Protein AF-A0A0M0BSK9-F1 (afdb_monomer)

Structure (mmCIF, N/CA/C/O backbone):
data_AF-A0A0M0BSK9-F1
#
_entry.id   AF-A0A0M0BSK9-F1
#
loop_
_atom_site.group_PDB
_atom_site.id
_atom_site.type_symbol
_atom_site.label_atom_id
_atom_site.label_alt_id
_atom_site.label_comp_id
_atom_site.label_asym_id
_atom_site.label_entity_id
_atom_site.label_seq_id
_atom_site.pdbx_PDB_ins_code
_atom_site.Cartn_x
_atom_site.Cartn_y
_atom_site.Cartn_z
_atom_site.occupancy
_atom_site.B_iso_or_equiv
_atom_site.auth_seq_id
_atom_site.auth_comp_id
_atom_site.auth_asym_id
_atom_site.auth_atom_id
_atom_site.pdbx_PDB_model_num
ATOM 1 N N . MET A 1 1 ? 16.866 -0.253 -31.787 1.00 49.47 1 MET A N 1
ATOM 2 C CA . MET A 1 1 ? 15.954 0.623 -31.016 1.00 49.47 1 MET A CA 1
ATOM 3 C C . MET A 1 1 ? 14.950 -0.108 -30.097 1.00 49.47 1 MET A C 1
ATOM 5 O O . MET A 1 1 ? 14.431 0.532 -29.201 1.00 49.47 1 MET A O 1
ATOM 9 N N . ALA A 1 2 ? 14.700 -1.429 -30.202 1.00 54.00 2 ALA A N 1
ATOM 10 C CA . ALA A 1 2 ? 13.706 -2.127 -29.349 1.00 54.00 2 ALA A CA 1
ATOM 11 C C . ALA A 1 2 ? 14.209 -2.625 -27.966 1.00 54.00 2 ALA A C 1
ATOM 13 O O . ALA A 1 2 ? 13.411 -2.914 -27.075 1.00 54.00 2 ALA A O 1
ATOM 14 N N . LYS A 1 3 ? 15.532 -2.733 -27.756 1.00 53.28 3 LYS A N 1
ATOM 15 C CA . LYS A 1 3 ? 16.122 -3.216 -26.487 1.00 53.28 3 LYS A CA 1
ATOM 16 C C . LYS A 1 3 ? 15.919 -2.255 -25.302 1.00 53.28 3 LYS A C 1
ATOM 18 O O . LYS A 1 3 ? 15.946 -2.714 -24.166 1.00 53.28 3 LYS A O 1
ATOM 23 N N . SER A 1 4 ? 15.706 -0.961 -25.560 1.00 63.53 4 SER A N 1
ATOM 24 C CA . SER A 1 4 ? 15.554 0.070 -24.519 1.00 63.53 4 SER A CA 1
ATOM 25 C C . SER A 1 4 ? 14.226 -0.063 -23.762 1.00 63.53 4 SER A C 1
ATOM 27 O O . SER A 1 4 ? 14.218 -0.133 -22.536 1.00 63.53 4 SER A O 1
ATOM 29 N N . MET A 1 5 ? 13.118 -0.246 -24.490 1.00 63.03 5 MET A N 1
ATOM 30 C CA . MET A 1 5 ? 11.771 -0.338 -23.914 1.00 63.03 5 MET A CA 1
ATOM 31 C C . MET A 1 5 ? 11.638 -1.522 -22.946 1.00 63.03 5 MET A C 1
ATOM 33 O O . MET A 1 5 ? 11.232 -1.365 -21.802 1.00 63.03 5 MET A O 1
ATOM 37 N N . ARG A 1 6 ? 12.067 -2.723 -23.362 1.00 68.25 6 ARG A N 1
ATOM 38 C CA . ARG A 1 6 ? 11.990 -3.935 -22.521 1.00 68.25 6 ARG A CA 1
ATOM 39 C C . ARG A 1 6 ? 12.8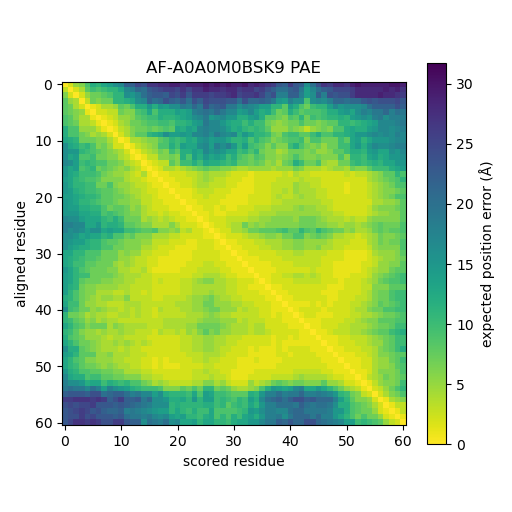36 -3.842 -21.248 1.00 68.25 6 ARG A C 1
ATOM 41 O O . ARG A 1 6 ? 12.560 -4.555 -20.287 1.00 68.25 6 ARG A O 1
ATOM 48 N N . ARG A 1 7 ? 13.881 -3.008 -21.245 1.00 68.00 7 ARG A N 1
ATOM 49 C CA . ARG A 1 7 ? 14.778 -2.837 -20.096 1.00 68.00 7 ARG A CA 1
ATOM 50 C C . ARG A 1 7 ? 14.092 -2.085 -18.956 1.00 68.00 7 ARG A C 1
ATOM 52 O O . ARG A 1 7 ? 14.318 -2.441 -17.807 1.00 68.00 7 ARG A O 1
ATOM 59 N N . GLN A 1 8 ? 13.207 -1.136 -19.264 1.00 65.19 8 GLN A N 1
ATOM 60 C CA . GLN A 1 8 ? 12.461 -0.368 -18.259 1.00 65.19 8 GLN A CA 1
ATOM 61 C C . GLN A 1 8 ? 11.545 -1.259 -17.405 1.00 65.19 8 GLN A C 1
ATOM 63 O O . GLN A 1 8 ? 11.476 -1.083 -16.199 1.00 65.19 8 GLN A O 1
ATOM 68 N N . TYR A 1 9 ? 10.956 -2.309 -17.987 1.00 61.69 9 TYR A N 1
ATOM 69 C CA . TYR A 1 9 ? 10.125 -3.282 -17.256 1.00 61.69 9 TYR A CA 1
ATOM 70 C C . TYR A 1 9 ? 10.922 -4.244 -16.349 1.00 61.69 9 TYR A C 1
ATOM 72 O O . TYR A 1 9 ? 10.341 -5.072 -15.638 1.00 61.69 9 TYR A O 1
ATOM 80 N N . ARG A 1 10 ? 12.261 -4.208 -16.391 1.00 70.56 10 ARG A N 1
ATOM 81 C CA . ARG A 1 10 ? 13.128 -5.104 -15.604 1.00 70.56 10 ARG A CA 1
ATOM 82 C C . ARG A 1 10 ? 13.800 -4.427 -14.417 1.00 70.56 10 ARG A C 1
ATOM 84 O O . ARG A 1 10 ? 14.243 -5.135 -13.518 1.00 70.56 10 ARG A O 1
ATOM 91 N N . THR A 1 11 ? 13.849 -3.103 -14.401 1.00 71.88 11 THR A N 1
ATOM 92 C CA . THR A 1 11 ? 14.479 -2.331 -13.330 1.00 71.88 11 THR A CA 1
ATOM 93 C C . THR A 1 11 ? 13.432 -1.974 -12.282 1.00 71.88 11 THR A C 1
ATOM 95 O O . THR A 1 11 ? 12.358 -1.504 -12.640 1.00 71.88 11 THR A O 1
ATOM 98 N N . ALA A 1 12 ? 13.723 -2.231 -11.005 1.00 67.19 12 ALA A N 1
ATOM 99 C CA . ALA A 1 12 ? 12.911 -1.715 -9.906 1.00 67.19 12 ALA A CA 1
ATOM 100 C C . ALA A 1 12 ? 13.125 -0.214 -9.779 1.00 67.19 12 ALA A C 1
ATOM 102 O O . ALA A 1 12 ? 14.268 0.242 -9.773 1.00 67.19 12 ALA A O 1
ATOM 103 N N . LEU A 1 13 ? 12.024 0.531 -9.737 1.00 73.94 13 LEU A N 1
ATOM 104 C CA . LEU A 1 13 ? 12.063 1.952 -9.452 1.00 73.94 13 LEU A CA 1
ATOM 105 C C . LEU A 1 13 ? 12.391 2.134 -7.966 1.00 73.94 13 LEU A C 1
ATOM 107 O O . LEU A 1 13 ? 11.801 1.465 -7.118 1.00 73.94 13 LEU A O 1
ATOM 111 N N . GLU A 1 14 ? 13.338 3.016 -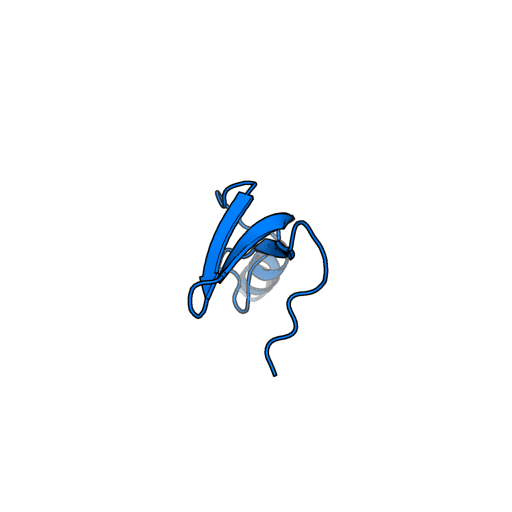7.654 1.00 73.38 14 GLU A N 1
ATOM 112 C CA . GLU A 1 14 ? 13.552 3.425 -6.268 1.00 73.38 14 GLU A CA 1
ATOM 113 C C . GLU A 1 14 ? 12.313 4.183 -5.789 1.00 73.38 14 GLU A C 1
ATOM 115 O O . GLU A 1 14 ? 11.889 5.166 -6.398 1.00 73.38 14 GLU A O 1
ATOM 120 N N . GLU A 1 15 ? 11.711 3.702 -4.709 1.00 77.62 15 GLU A N 1
ATOM 121 C CA . GLU A 1 15 ? 10.538 4.309 -4.092 1.00 77.62 15 GLU A CA 1
ATOM 122 C C . GLU A 1 15 ? 10.821 4.652 -2.628 1.00 77.62 15 GLU A C 1
ATOM 124 O O . GLU A 1 15 ? 11.657 4.025 -1.977 1.00 77.62 15 GLU A O 1
ATOM 129 N N . GLN A 1 16 ? 10.150 5.698 -2.140 1.00 87.38 16 GLN A N 1
ATOM 130 C CA . GLN A 1 16 ? 10.369 6.298 -0.818 1.00 87.38 16 GLN A CA 1
ATOM 131 C C . GLN A 1 16 ? 9.138 6.151 0.090 1.00 87.38 16 GLN A C 1
ATOM 133 O O . GLN A 1 16 ? 8.933 6.949 1.006 1.00 87.38 16 GLN A O 1
ATOM 138 N N . PHE A 1 17 ? 8.272 5.172 -0.174 1.00 92.00 17 PHE A N 1
ATOM 139 C CA . PHE A 1 17 ? 7.057 4.988 0.605 1.00 92.00 17 PHE A CA 1
ATOM 140 C C . PHE A 1 17 ? 7.392 4.571 2.043 1.00 92.00 17 PHE A C 1
ATOM 142 O O . PHE A 1 17 ? 8.246 3.693 2.248 1.00 92.00 17 PHE A O 1
ATOM 149 N N . PRO A 1 18 ? 6.708 5.164 3.039 1.00 94.50 18 PRO A N 1
ATOM 150 C CA . PRO A 1 18 ? 7.015 4.962 4.448 1.00 94.50 18 PRO A CA 1
ATOM 151 C C . PRO A 1 18 ? 6.767 3.509 4.875 1.00 94.50 18 PRO A C 1
ATOM 153 O O . PRO A 1 18 ? 5.937 2.820 4.287 1.00 94.50 18 PRO A O 1
ATOM 156 N N . PRO A 1 19 ? 7.439 3.009 5.918 1.00 93.75 19 PRO A N 1
ATOM 157 C CA . PRO A 1 19 ? 7.234 1.635 6.382 1.00 93.75 19 PRO A CA 1
ATOM 158 C C . PRO A 1 19 ? 5.827 1.386 6.955 1.00 93.75 19 PRO A C 1
ATOM 160 O O . PRO A 1 19 ? 5.382 0.241 6.993 1.00 93.75 19 PRO A O 1
ATOM 163 N N . GLU A 1 20 ? 5.118 2.440 7.367 1.00 94.88 20 GLU A N 1
ATOM 164 C CA . GLU A 1 20 ? 3.793 2.376 7.982 1.00 94.88 20 GLU A CA 1
ATOM 165 C C . GLU A 1 20 ? 2.864 3.443 7.381 1.00 94.88 20 GLU A C 1
ATOM 167 O O . GLU A 1 20 ? 3.299 4.555 7.070 1.00 94.88 20 GLU A O 1
ATOM 172 N N . LEU A 1 21 ? 1.585 3.098 7.222 1.00 93.62 21 LEU A N 1
ATOM 173 C CA . LEU A 1 21 ? 0.505 3.997 6.821 1.00 93.62 21 LEU A CA 1
ATOM 174 C C . LEU A 1 21 ? -0.651 3.885 7.815 1.00 93.62 21 LEU A C 1
ATOM 176 O O . LEU A 1 21 ? -0.973 2.794 8.274 1.00 93.62 21 LEU A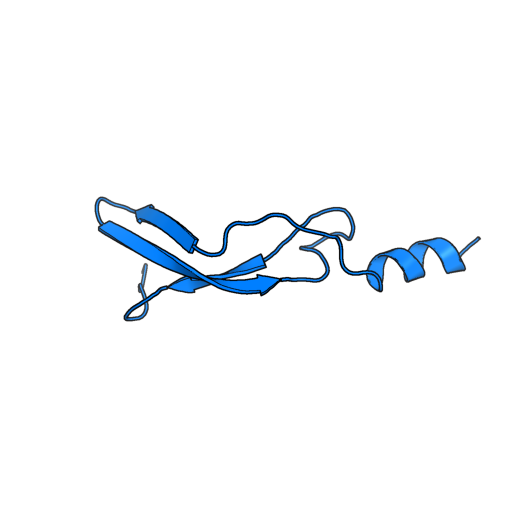 O 1
ATOM 180 N N . ARG A 1 22 ? -1.318 5.001 8.110 1.00 93.75 22 ARG A N 1
ATOM 181 C CA . ARG A 1 22 ? -2.566 5.030 8.885 1.00 93.75 22 ARG A CA 1
ATOM 182 C C . ARG A 1 22 ? -3.677 5.500 7.959 1.00 93.75 22 ARG A C 1
ATOM 184 O O . ARG A 1 22 ? -3.564 6.572 7.367 1.00 93.75 22 ARG A O 1
ATOM 191 N N . VAL A 1 23 ? -4.713 4.683 7.798 1.00 90.31 23 VAL A N 1
ATOM 192 C CA . VAL A 1 23 ? -5.845 4.972 6.910 1.00 90.31 23 VAL A CA 1
ATOM 193 C C . VAL A 1 23 ? -7.108 5.081 7.752 1.00 90.31 23 VAL A C 1
ATOM 195 O O . VAL A 1 23 ? -7.425 4.165 8.503 1.00 90.31 23 VAL A O 1
ATOM 198 N N . LEU A 1 24 ? -7.825 6.196 7.612 1.00 90.62 24 LEU A N 1
ATOM 199 C CA . LEU A 1 24 ? -9.116 6.424 8.254 1.00 90.62 24 LEU A CA 1
ATOM 200 C C . LEU A 1 24 ? -10.238 6.129 7.251 1.00 90.62 24 LEU A C 1
ATOM 202 O O . LEU A 1 24 ? -10.307 6.766 6.199 1.00 90.62 24 LEU A O 1
ATOM 206 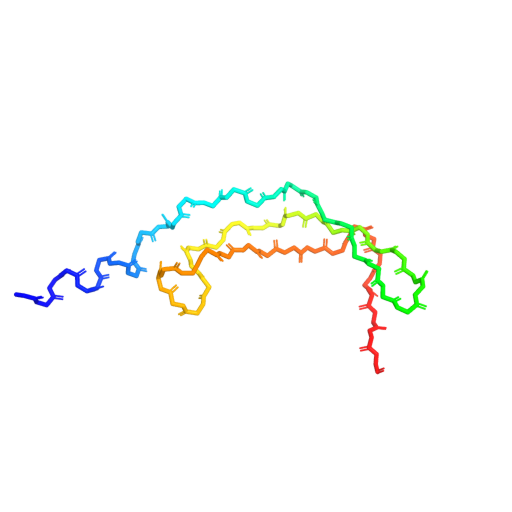N N . MET A 1 25 ? -11.121 5.186 7.573 1.00 86.00 25 MET A N 1
ATOM 207 C CA . MET A 1 25 ? -12.271 4.808 6.743 1.00 86.00 25 MET A CA 1
ATOM 208 C C . MET A 1 25 ? -13.529 4.755 7.603 1.00 86.00 25 MET A C 1
ATOM 210 O O . MET A 1 25 ? -13.598 3.990 8.554 1.00 86.00 25 MET A O 1
ATOM 214 N N . GLY A 1 26 ? -14.525 5.593 7.298 1.00 85.38 26 GLY A N 1
ATOM 215 C CA . GLY A 1 26 ? -15.806 5.583 8.019 1.00 85.38 26 GLY A CA 1
ATOM 216 C C . GLY A 1 26 ? -15.717 5.877 9.526 1.00 85.38 26 GLY A C 1
ATOM 217 O O . GLY A 1 26 ? -16.663 5.589 10.246 1.00 85.38 26 GLY A O 1
ATOM 218 N N . GLY A 1 27 ? -14.603 6.445 10.003 1.00 85.25 27 GLY A N 1
ATOM 219 C CA . GLY A 1 27 ? -14.337 6.685 11.428 1.00 85.25 27 GLY A CA 1
ATOM 220 C C . GLY A 1 27 ? -13.469 5.618 12.101 1.00 85.25 27 GLY A C 1
ATOM 221 O O . GLY A 1 27 ? -13.006 5.845 13.216 1.00 85.25 27 GLY A O 1
ATOM 222 N N . GLU A 1 28 ? -13.183 4.505 11.424 1.00 84.25 28 GLU A N 1
ATOM 223 C CA . GLU A 1 28 ? -12.231 3.500 11.895 1.00 84.25 28 GLU A CA 1
ATOM 224 C C . GLU A 1 28 ? -10.831 3.788 11.358 1.00 84.25 28 GLU A C 1
ATOM 226 O O . GLU A 1 28 ? -10.638 4.033 10.163 1.00 84.25 28 GLU A O 1
ATOM 231 N N . GLU A 1 29 ? -9.841 3.772 12.249 1.00 88.56 29 GLU A N 1
ATOM 232 C CA . GLU A 1 29 ? -8.442 3.951 11.885 1.00 88.56 29 GLU A CA 1
ATOM 233 C C . GLU A 1 29 ? -7.736 2.597 11.819 1.00 88.56 29 GLU A C 1
ATOM 235 O O . GLU A 1 29 ? -7.709 1.843 12.791 1.00 88.56 29 GLU A O 1
ATOM 240 N N . VAL A 1 30 ? -7.139 2.304 10.665 1.00 89.38 30 VAL A N 1
ATOM 241 C CA . VAL A 1 30 ? -6.427 1.054 10.417 1.00 89.38 30 VAL A CA 1
ATOM 242 C C . VAL A 1 30 ? -4.980 1.363 10.076 1.00 89.38 30 VAL A C 1
ATOM 244 O O . VAL A 1 30 ? -4.680 2.082 9.118 1.00 89.38 30 VAL A O 1
ATOM 247 N N . THR A 1 31 ? -4.075 0.781 10.853 1.00 93.00 31 THR A N 1
ATOM 248 C CA . THR A 1 31 ? -2.642 0.827 10.576 1.00 93.00 31 THR A CA 1
ATOM 249 C C . THR A 1 31 ? -2.284 -0.252 9.570 1.00 93.00 31 THR A C 1
ATOM 251 O O . THR A 1 31 ? -2.685 -1.404 9.707 1.00 93.00 31 THR A O 1
ATOM 254 N N . TYR A 1 32 ? -1.496 0.110 8.573 1.00 93.38 32 TYR A N 1
ATOM 255 C CA . TYR A 1 32 ? -0.974 -0.764 7.543 1.00 93.38 32 TYR A CA 1
ATOM 256 C C . TYR A 1 32 ? 0.550 -0.759 7.590 1.00 93.38 32 TYR A C 1
ATOM 258 O O . TYR A 1 32 ? 1.173 0.300 7.633 1.00 93.38 32 TYR A O 1
ATOM 266 N N . GLU A 1 33 ? 1.159 -1.935 7.519 1.00 94.38 33 GLU A N 1
ATOM 267 C CA . GLU A 1 33 ? 2.607 -2.085 7.393 1.00 94.38 33 GLU A CA 1
ATOM 268 C C . GLU A 1 33 ? 2.995 -2.425 5.954 1.00 94.38 33 GLU A C 1
ATOM 270 O O . GLU A 1 33 ? 2.279 -3.136 5.236 1.00 94.38 33 GLU A O 1
ATOM 275 N N . LYS A 1 34 ? 4.138 -1.898 5.519 1.00 94.44 34 LYS A N 1
ATOM 276 C CA . LYS A 1 34 ? 4.675 -2.154 4.185 1.00 94.44 34 LYS A CA 1
ATOM 277 C C . LYS A 1 34 ? 5.110 -3.613 4.084 1.00 94.44 34 LYS A C 1
ATOM 279 O O . LYS A 1 34 ? 6.033 -4.045 4.768 1.00 94.44 34 LYS A O 1
ATOM 284 N N . ALA A 1 35 ? 4.455 -4.365 3.209 1.00 92.50 35 ALA A N 1
ATOM 285 C CA . ALA A 1 35 ? 4.753 -5.773 2.981 1.00 92.50 35 ALA A CA 1
ATOM 286 C C . ALA A 1 35 ? 5.826 -5.964 1.901 1.00 92.50 35 ALA A C 1
ATOM 288 O O . ALA A 1 35 ? 6.690 -6.828 2.037 1.00 92.50 35 ALA A O 1
ATOM 289 N N . LEU A 1 36 ? 5.764 -5.181 0.817 1.00 91.94 36 LEU A N 1
ATOM 290 C CA . LEU A 1 36 ? 6.663 -5.338 -0.326 1.00 91.94 36 LEU A CA 1
ATOM 291 C C . LEU A 1 36 ? 6.799 -4.039 -1.127 1.00 91.94 36 LEU A C 1
ATOM 293 O O . LEU A 1 36 ? 5.802 -3.388 -1.432 1.00 91.94 36 LEU A O 1
ATOM 297 N N . SER A 1 37 ? 8.019 -3.721 -1.553 1.00 92.19 37 SER A N 1
ATOM 298 C CA . SER A 1 37 ? 8.281 -2.740 -2.613 1.00 92.19 37 SER A CA 1
ATOM 299 C C . SER A 1 37 ? 8.112 -3.397 -3.981 1.00 92.19 37 SER A C 1
ATOM 301 O O . SER A 1 37 ? 8.758 -4.407 -4.275 1.00 92.19 37 SER A O 1
ATOM 303 N N . LEU A 1 38 ? 7.239 -2.848 -4.825 1.00 90.62 38 LEU A N 1
ATOM 304 C CA . LEU A 1 38 ? 7.010 -3.374 -6.168 1.00 90.62 38 LEU A CA 1
ATOM 305 C C . LEU A 1 38 ? 7.989 -2.748 -7.157 1.00 90.62 38 LEU A C 1
ATOM 307 O O . LEU A 1 38 ? 8.491 -1.645 -6.966 1.00 90.62 38 LEU A O 1
ATOM 311 N N . ARG A 1 39 ? 8.247 -3.460 -8.257 1.00 88.75 39 ARG A N 1
ATOM 312 C CA . ARG A 1 39 ? 9.138 -2.970 -9.316 1.00 88.75 39 ARG A CA 1
ATOM 313 C C . ARG A 1 39 ? 8.605 -1.681 -9.949 1.00 88.75 39 ARG A C 1
ATOM 315 O O . ARG A 1 39 ? 9.377 -0.771 -10.232 1.00 88.75 39 ARG A O 1
ATOM 322 N N . TYR A 1 40 ? 7.305 -1.673 -10.198 1.00 90.25 40 TYR A N 1
ATOM 323 C CA . TY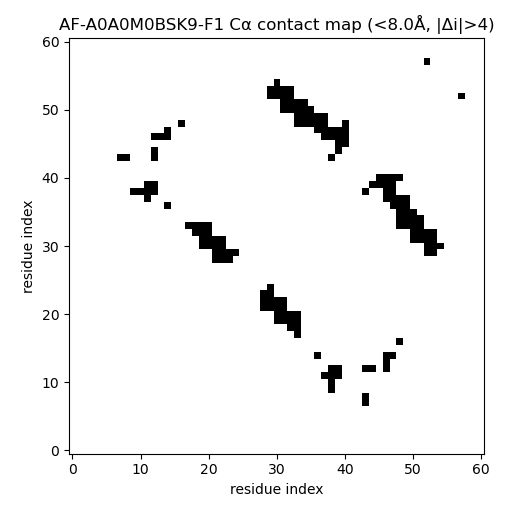R A 1 40 ? 6.481 -0.557 -10.634 1.00 90.25 40 TYR A CA 1
ATOM 324 C C . TYR A 1 40 ? 5.015 -0.927 -10.359 1.00 90.25 40 TYR A C 1
ATOM 326 O O . TYR A 1 40 ? 4.724 -2.082 -10.033 1.00 90.25 40 TYR A O 1
ATOM 334 N N . GLY A 1 41 ? 4.115 0.049 -10.457 1.00 90.38 41 GLY A N 1
ATOM 335 C CA . GLY A 1 41 ? 2.669 -0.152 -10.407 1.00 90.38 41 GLY A CA 1
ATOM 336 C C . GLY A 1 41 ? 2.157 -0.791 -11.694 1.00 90.38 41 GLY A C 1
ATOM 337 O O . GLY A 1 41 ? 2.576 -1.880 -12.073 1.00 90.38 41 GLY A O 1
ATOM 338 N N . GLU A 1 42 ? 1.265 -0.106 -12.400 1.00 90.44 42 GLU A N 1
ATOM 339 C CA . GLU A 1 42 ? 0.792 -0.585 -13.701 1.00 90.44 42 GLU A CA 1
ATOM 340 C C . GLU A 1 42 ? 1.820 -0.302 -14.806 1.00 90.44 42 GLU A C 1
ATOM 342 O O . GLU A 1 42 ? 2.063 -1.137 -15.677 1.00 90.44 42 GLU A O 1
ATOM 347 N N . ASN A 1 43 ? 2.492 0.853 -14.732 1.00 89.00 43 ASN A N 1
ATOM 348 C CA . ASN A 1 43 ? 3.474 1.291 -15.721 1.00 89.00 43 ASN A CA 1
ATOM 349 C C . ASN A 1 43 ? 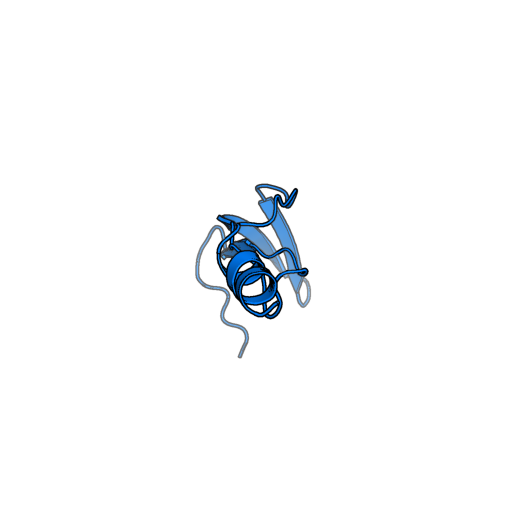4.862 1.523 -15.098 1.00 89.00 43 ASN A C 1
ATOM 351 O O . ASN A 1 43 ? 4.931 2.003 -13.971 1.00 89.00 43 ASN A O 1
ATOM 355 N N . PRO A 1 44 ? 5.981 1.316 -15.830 1.00 85.06 44 PRO A N 1
ATOM 356 C CA . PRO A 1 44 ? 7.349 1.424 -15.292 1.00 85.06 44 PRO A CA 1
ATOM 357 C C . PRO A 1 44 ? 7.736 2.745 -14.609 1.00 85.06 44 PRO A C 1
ATOM 359 O O . PRO A 1 44 ? 8.698 2.778 -13.852 1.00 85.06 44 PRO A O 1
ATOM 362 N N . HIS A 1 45 ? 7.028 3.838 -14.895 1.00 84.31 45 HIS A N 1
ATOM 363 C CA . HIS A 1 45 ? 7.267 5.152 -14.288 1.00 84.31 45 HIS A CA 1
ATOM 364 C C . HIS A 1 45 ? 6.475 5.371 -12.989 1.00 84.31 45 HIS A C 1
ATOM 366 O O . HIS A 1 45 ? 6.624 6.409 -12.351 1.00 84.31 45 HIS A O 1
ATOM 372 N N . GLN A 1 46 ? 5.607 4.429 -12.618 1.00 89.25 46 GLN A N 1
ATOM 373 C CA . GLN A 1 46 ? 4.748 4.523 -11.448 1.00 89.25 46 GLN A CA 1
ATOM 374 C C . GLN A 1 46 ? 5.388 3.736 -10.299 1.00 89.25 46 GLN A C 1
ATOM 376 O O . GLN A 1 46 ? 5.434 2.506 -10.374 1.00 89.25 46 GLN A O 1
ATOM 381 N N . PRO A 1 47 ? 5.887 4.392 -9.240 1.00 91.06 47 PRO A N 1
ATOM 382 C CA . PRO A 1 47 ? 6.320 3.687 -8.038 1.00 91.06 47 PRO A CA 1
ATOM 383 C C . PRO A 1 47 ? 5.112 3.031 -7.362 1.00 91.06 47 PRO A C 1
ATOM 385 O O . PRO A 1 47 ? 4.029 3.614 -7.323 1.00 91.06 47 PRO A O 1
ATOM 388 N N . ALA A 1 48 ? 5.293 1.830 -6.810 1.00 93.00 48 ALA A N 1
ATOM 389 C CA . ALA A 1 48 ? 4.247 1.158 -6.045 1.00 93.00 48 ALA A CA 1
ATOM 390 C C . ALA A 1 48 ? 4.821 0.306 -4.906 1.00 93.00 48 ALA A C 1
ATOM 392 O O . ALA A 1 48 ? 5.922 -0.236 -5.002 1.00 93.00 48 ALA A O 1
ATOM 393 N N . ALA A 1 49 ? 4.043 0.159 -3.839 1.00 94.88 49 ALA A N 1
ATOM 394 C CA . ALA A 1 49 ? 4.315 -0.759 -2.744 1.00 94.88 49 ALA A CA 1
ATOM 395 C C . ALA A 1 49 ? 3.009 -1.400 -2.270 1.00 94.88 49 ALA A C 1
ATOM 397 O O . ALA A 1 49 ? 1.939 -0.793 -2.333 1.00 94.88 49 ALA A O 1
ATOM 398 N N . MET A 1 50 ? 3.109 -2.638 -1.802 1.00 93.19 50 MET A N 1
ATOM 399 C CA . MET A 1 50 ? 2.005 -3.361 -1.191 1.00 93.19 50 MET A CA 1
ATOM 400 C C . MET A 1 50 ? 2.053 -3.166 0.320 1.00 93.19 50 MET A C 1
ATOM 402 O O . MET A 1 50 ? 3.085 -3.400 0.952 1.00 93.19 50 MET A O 1
ATOM 406 N N . TYR A 1 51 ? 0.911 -2.803 0.891 1.0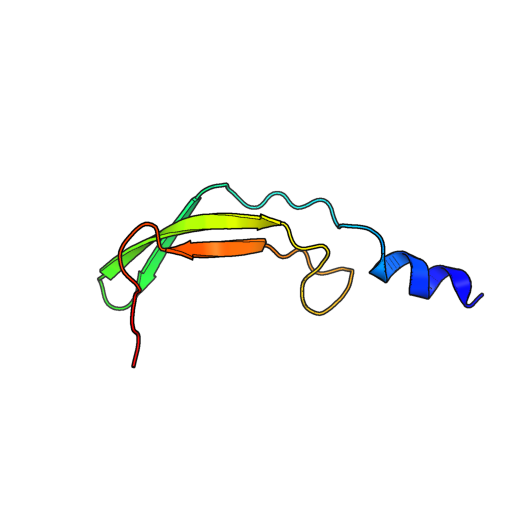0 93.75 51 TYR A N 1
ATOM 407 C CA . TYR A 1 51 ? 0.711 -2.687 2.326 1.00 93.75 51 TYR A CA 1
ATOM 408 C C . TYR A 1 51 ? -0.310 -3.716 2.800 1.00 93.75 51 TYR A C 1
ATOM 410 O O . TYR A 1 51 ? -1.238 -4.060 2.067 1.00 93.75 51 TYR A O 1
ATOM 418 N N . ARG A 1 52 ? -0.147 -4.198 4.032 1.00 91.25 52 ARG A N 1
ATOM 419 C CA . ARG A 1 52 ? -1.097 -5.106 4.686 1.00 91.25 52 ARG A CA 1
ATOM 420 C C . ARG A 1 52 ? -1.550 -4.520 6.024 1.00 91.25 52 ARG A C 1
ATOM 422 O O . ARG A 1 52 ? -0.731 -3.882 6.684 1.00 91.25 52 ARG A O 1
ATOM 429 N N . PRO A 1 53 ? -2.816 -4.703 6.429 1.00 91.56 53 PRO A N 1
ATOM 430 C CA . PRO A 1 53 ? -3.291 -4.200 7.709 1.00 91.56 53 PRO A CA 1
ATOM 431 C C . PRO A 1 53 ? -2.538 -4.889 8.852 1.00 91.56 53 PRO A C 1
ATOM 433 O O . PRO A 1 53 ? -2.293 -6.097 8.824 1.00 91.56 53 PRO A O 1
ATOM 436 N N . ARG A 1 54 ? -2.158 -4.105 9.856 1.00 86.69 54 ARG A N 1
ATOM 437 C CA . ARG A 1 54 ? -1.518 -4.556 11.088 1.00 86.69 54 ARG A CA 1
ATOM 438 C C . ARG A 1 54 ? -2.618 -4.961 12.069 1.00 86.69 54 ARG A C 1
ATOM 440 O O . ARG A 1 54 ? -3.000 -4.183 12.935 1.00 86.69 54 ARG A O 1
ATOM 447 N N . GLY A 1 55 ? -3.174 -6.155 11.881 1.00 76.19 55 GLY A N 1
ATOM 448 C CA . GLY A 1 55 ? -4.308 -6.658 12.661 1.00 76.19 55 GLY A CA 1
ATOM 449 C C . GLY A 1 55 ? -5.174 -7.629 11.862 1.00 76.19 55 GLY A C 1
ATOM 450 O O . GLY A 1 55 ? -4.740 -8.155 10.835 1.00 76.19 55 GLY A O 1
ATOM 451 N N . GLU A 1 56 ? -6.395 -7.884 12.331 1.00 67.81 56 GLU A N 1
ATOM 452 C CA . GLU A 1 56 ? -7.356 -8.696 11.582 1.00 67.81 56 GLU A CA 1
ATOM 453 C C . GLU A 1 56 ? -7.757 -8.023 10.261 1.00 67.81 56 GLU A C 1
ATOM 455 O O . GLU A 1 56 ? -7.610 -6.816 10.057 1.00 67.81 56 GLU A O 1
ATOM 460 N N . ARG A 1 57 ? -8.223 -8.843 9.317 1.00 63.56 57 ARG A N 1
ATOM 461 C CA . ARG A 1 57 ? -8.590 -8.410 7.970 1.00 63.56 57 ARG A CA 1
ATOM 462 C C . ARG A 1 57 ? -9.737 -7.404 8.058 1.00 63.56 57 ARG A C 1
ATOM 464 O O . ARG A 1 57 ? -10.846 -7.787 8.406 1.00 63.56 57 ARG A O 1
ATOM 471 N N . LEU A 1 58 ? -9.489 -6.151 7.677 1.00 65.25 58 LEU A N 1
ATOM 472 C CA . LEU A 1 58 ? -10.569 -5.199 7.433 1.00 65.25 58 LEU A CA 1
ATOM 473 C C . LEU A 1 58 ? -1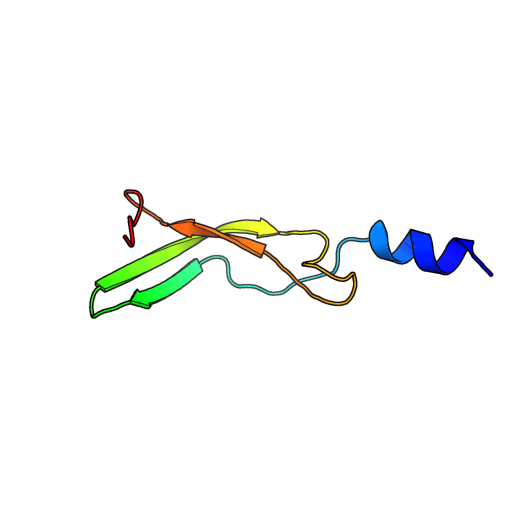1.413 -5.736 6.265 1.00 65.25 58 LEU A C 1
ATOM 475 O O . LEU A 1 58 ? -10.934 -5.813 5.130 1.00 65.25 58 LEU A O 1
ATOM 479 N N . ILE A 1 59 ? -12.639 -6.172 6.549 1.00 60.59 59 ILE A N 1
ATOM 480 C CA . ILE A 1 59 ? -13.620 -6.550 5.530 1.00 60.59 59 ILE A CA 1
ATOM 481 C C . ILE A 1 59 ? -14.502 -5.328 5.308 1.00 60.59 59 ILE A C 1
ATOM 483 O O . ILE A 1 59 ? -15.323 -4.992 6.154 1.00 60.59 59 ILE A O 1
ATOM 487 N N . VAL A 1 60 ? -14.322 -4.668 4.169 1.00 59.88 60 VAL A N 1
ATOM 488 C CA . VAL A 1 60 ? -15.256 -3.652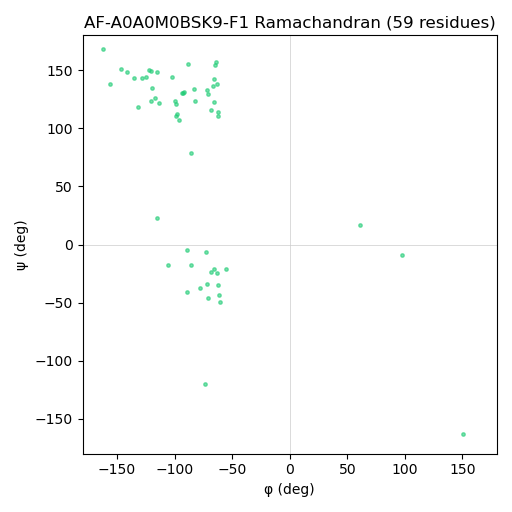 3.680 1.00 59.88 60 VAL A CA 1
ATOM 489 C C . VAL A 1 60 ? -16.146 -4.356 2.657 1.00 59.88 60 VAL A C 1
ATOM 491 O O . VAL A 1 60 ? -15.633 -4.843 1.647 1.00 59.88 60 VAL A O 1
ATOM 494 N N . GLY A 1 61 ? -17.431 -4.511 2.984 1.00 49.38 61 GLY A N 1
ATOM 495 C CA . GLY A 1 61 ? -18.454 -5.166 2.161 1.00 49.38 61 GLY A CA 1
ATOM 496 C C . GLY A 1 61 ? -19.460 -4.174 1.605 1.00 49.38 61 GLY A C 1
ATOM 497 O O . GLY A 1 61 ? -19.707 -3.159 2.293 1.00 49.38 61 GLY A O 1
#

Organism: NCBI:txid1685127

pLDDT: mean 81.29, std 13.54, range [49.38, 94.88]

InterPro domains:
  IPR002695 Bifunctional purine biosynthesis protein PurH-like [PF01808] (26-53)
  IPR016193 Cytidine deaminase-like [SSF53927] (30-53)
  IPR024051 AICAR transformylase, duplicated domain superfamily [G3DSA:3.40.140.20] (29-59)

Solvent-accessible surface area (backbone atoms only — not comparable to full-atom values): 3980 Å² total; per-residue (Å²): 130,71,72,61,65,65,48,49,76,70,52,63,46,91,69,86,77,64,68,62,48,77,48,78,56,100,85,47,79,45,47,26,37,58,73,42,82,37,47,30,51,94,47,66,88,36,70,34,67,45,68,42,64,71,66,76,83,86,80,88,128

Secondary structure (DSSP, 8-state):
--HHHHHHTTSPPP----SEEEEEETTEEEEEEEEEE-S-SSSTTS--EEEEESSS-----

Mean predicted aligned error: 7.75 Å

Foldseek 3Di:
DPVVQVVLVVAADDDDDDQKDWDADPNDIWIWGFDAWDSADPDSVHTDTDIDTPDDDPDDD

Radius of gyration: 15.64 Å; Cα contacts (8 Å, |Δi|>4): 82; chains: 1; bounding box: 35×15×44 Å

Sequence (61 aa):
MAKSMRRQYRTALEEQFPPELRVLMGGEEVTYEKALSLRYGENPHQPAAMYRPRGERLIVG